Protein AF-A0A1X7KL13-F1 (afdb_monomer_lite)

pLDDT: mean 91.06, std 7.02, range [54.91, 97.5]

Foldseek 3Di:
DVVLLVVLLVQLVVQLVVLLVVLLVQQDPPPDPVSLVSLVVSLVVSLVSSLVVSVVVLVVRQVVVVHDPVRSVVSSVVSSVVSNVVSCVSSVD

Radius of gyration: 14.97 Å; chains: 1; bounding box: 34×16×40 Å

Secondary structure (DSSP, 8-state):
-HHHHHHHHHHHHHHHHHHHHHHHTT---S-SHHHHHHHHHHHHHHHHHHHHHHHHHHHHHHHHTT--HHHHHHHHHHHHHHHHHHHHHHHT-

Structure (mmCIF, N/CA/C/O backbone):
data_AF-A0A1X7KL13-F1
#
_entry.id   AF-A0A1X7KL13-F1
#
loop_
_atom_site.group_PDB
_atom_site.id
_atom_site.type_symbol
_atom_site.label_atom_id
_atom_site.label_alt_id
_atom_site.label_comp_id
_atom_site.label_asym_id
_atom_site.label_entity_id
_atom_site.label_seq_id
_atom_site.pdbx_PDB_ins_code
_atom_site.Cartn_x
_atom_site.Cartn_y
_atom_site.Cartn_z
_atom_site.occupancy
_atom_site.B_iso_or_equiv
_atom_site.auth_seq_id
_atom_site.auth_comp_id
_atom_site.auth_asym_id
_atom_site.auth_atom_id
_atom_site.pdbx_PDB_model_num
ATOM 1 N N . MET A 1 1 ? -6.903 -1.725 19.304 1.00 74.75 1 ME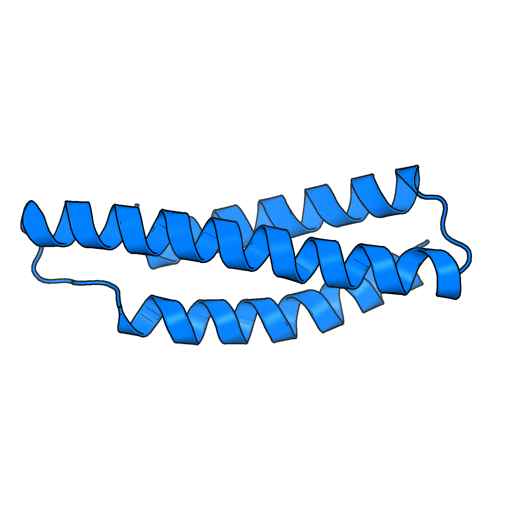T A N 1
ATOM 2 C CA . MET A 1 1 ? -5.715 -1.457 18.452 1.00 74.75 1 MET A CA 1
ATOM 3 C C . MET A 1 1 ? -5.382 -2.629 17.528 1.00 74.75 1 MET A C 1
ATOM 5 O O . MET A 1 1 ? -5.119 -2.392 16.354 1.00 74.75 1 MET A O 1
ATOM 9 N N . ASP A 1 2 ? -5.391 -3.876 18.008 1.00 86.31 2 ASP A N 1
ATOM 10 C CA . ASP A 1 2 ? -5.025 -5.028 17.166 1.00 86.31 2 ASP A CA 1
ATOM 11 C C . ASP A 1 2 ? -6.024 -5.319 16.043 1.00 86.31 2 ASP A C 1
ATOM 13 O O . ASP A 1 2 ? -5.603 -5.651 14.936 1.00 86.31 2 ASP A O 1
ATOM 17 N N . ASP A 1 3 ? -7.319 -5.100 16.269 1.00 93.25 3 ASP A N 1
ATOM 18 C CA . ASP A 1 3 ? -8.331 -5.274 15.220 1.00 93.25 3 ASP A CA 1
ATOM 19 C C . ASP A 1 3 ? -8.167 -4.258 14.089 1.00 93.25 3 ASP A C 1
ATOM 21 O O . ASP A 1 3 ? -8.240 -4.624 12.920 1.00 93.25 3 ASP A O 1
ATOM 25 N N . PHE A 1 4 ? -7.815 -3.010 14.414 1.00 94.56 4 PHE A N 1
ATOM 26 C CA . PHE A 1 4 ? -7.472 -2.002 13.410 1.00 94.56 4 PHE A CA 1
ATOM 27 C C . PHE A 1 4 ? -6.261 -2.419 12.577 1.00 94.56 4 PHE A C 1
ATOM 29 O O . PHE A 1 4 ? -6.300 -2.336 11.355 1.00 94.56 4 PHE A O 1
ATOM 36 N N . LYS A 1 5 ? -5.192 -2.922 1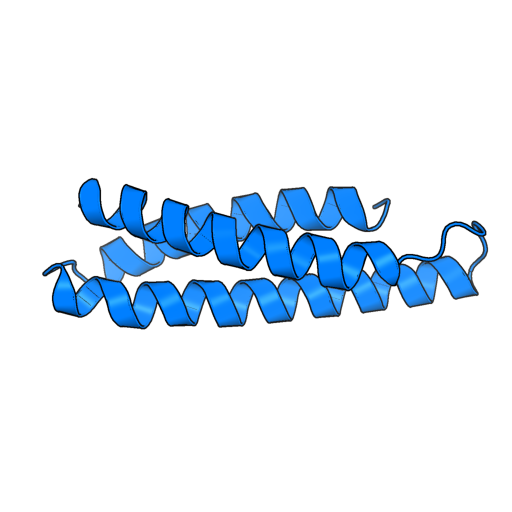3.211 1.00 95.06 5 LYS A N 1
ATOM 37 C CA . LYS A 1 5 ? -4.009 -3.409 12.482 1.00 95.06 5 LYS A CA 1
ATOM 38 C C . LYS A 1 5 ? -4.361 -4.572 11.553 1.00 95.06 5 LYS A C 1
ATOM 40 O O . LYS A 1 5 ? -3.869 -4.612 10.427 1.00 95.06 5 LYS A O 1
ATOM 45 N N . LYS A 1 6 ? -5.192 -5.513 12.013 1.00 96.19 6 LYS A N 1
ATOM 46 C CA . LYS A 1 6 ? -5.652 -6.655 11.207 1.00 96.19 6 LYS A CA 1
ATOM 47 C C . LYS A 1 6 ? -6.476 -6.190 10.013 1.00 96.19 6 LYS A C 1
ATOM 49 O O . LYS A 1 6 ? -6.213 -6.635 8.900 1.00 96.19 6 LYS A O 1
ATOM 54 N N . GLU A 1 7 ? -7.420 -5.283 10.233 1.00 96.31 7 GLU A N 1
ATOM 55 C CA . GLU A 1 7 ? -8.318 -4.805 9.186 1.00 96.31 7 GLU A CA 1
ATOM 56 C C . GLU A 1 7 ? -7.600 -3.906 8.174 1.00 96.31 7 GLU A C 1
ATOM 58 O O . GLU A 1 7 ? -7.729 -4.107 6.965 1.00 96.31 7 GLU A O 1
ATOM 63 N N . LEU A 1 8 ? -6.744 -2.996 8.652 1.00 96.25 8 LEU A N 1
ATOM 64 C CA . LEU A 1 8 ? -5.870 -2.185 7.807 1.00 96.25 8 LEU A CA 1
ATOM 65 C C . LEU A 1 8 ? -4.965 -3.071 6.947 1.00 96.25 8 LEU A C 1
ATOM 67 O O . LEU A 1 8 ? -4.836 -2.830 5.749 1.00 96.25 8 LEU A O 1
ATOM 71 N N . LYS A 1 9 ? -4.379 -4.126 7.527 1.00 96.56 9 LYS A N 1
ATOM 72 C CA . LYS A 1 9 ? -3.586 -5.101 6.773 1.00 96.56 9 LYS A CA 1
ATOM 73 C C . LYS A 1 9 ? -4.440 -5.847 5.749 1.00 96.56 9 LYS A C 1
ATOM 75 O O . LYS A 1 9 ? -4.018 -5.985 4.610 1.00 96.56 9 LYS A O 1
ATOM 80 N N . ARG A 1 10 ? -5.630 -6.322 6.122 1.00 97.50 10 ARG A N 1
ATOM 81 C CA . ARG A 1 10 ? -6.516 -7.086 5.232 1.00 97.50 10 ARG A CA 1
ATOM 82 C C . ARG A 1 10 ? -6.907 -6.271 4.001 1.00 97.50 10 ARG A C 1
ATOM 84 O O . ARG A 1 10 ? -6.736 -6.739 2.878 1.00 97.50 10 ARG A O 1
ATOM 91 N N . LEU A 1 11 ? -7.415 -5.058 4.206 1.00 97.19 11 LEU A N 1
ATOM 92 C CA . LEU A 1 11 ? -7.790 -4.156 3.116 1.00 97.19 11 LEU A CA 1
ATOM 93 C C . LEU A 1 11 ? -6.563 -3.679 2.340 1.00 97.19 11 LEU A C 1
ATOM 95 O O . LEU A 1 11 ? -6.595 -3.608 1.111 1.00 97.19 11 LEU A O 1
ATOM 99 N N . GLY A 1 12 ? -5.467 -3.415 3.050 1.00 96.50 12 GLY A N 1
ATOM 100 C CA . GLY A 1 12 ? -4.209 -3.034 2.436 1.00 96.50 12 GLY A CA 1
ATOM 101 C C . GLY A 1 12 ? -3.649 -4.109 1.512 1.00 96.50 12 GLY A C 1
ATOM 102 O O . GLY A 1 12 ? -3.255 -3.785 0.399 1.00 96.50 12 GLY A O 1
ATOM 103 N N . ASP A 1 13 ? -3.689 -5.384 1.904 1.00 97.19 13 ASP A N 1
ATOM 104 C CA . ASP A 1 13 ? -3.150 -6.495 1.112 1.00 97.19 13 ASP A CA 1
ATOM 105 C C . ASP A 1 13 ? -3.957 -6.692 -0.178 1.00 97.19 13 ASP A C 1
ATOM 107 O O . ASP A 1 13 ? -3.398 -7.015 -1.231 1.00 97.19 13 ASP A O 1
ATOM 111 N N . ILE A 1 14 ? -5.273 -6.461 -0.113 1.00 97.25 14 ILE A N 1
ATOM 112 C CA . ILE A 1 14 ? -6.171 -6.508 -1.272 1.00 97.25 14 ILE A CA 1
ATOM 113 C C . ILE A 1 14 ? -5.794 -5.414 -2.273 1.00 97.25 14 ILE A C 1
ATOM 115 O O . ILE A 1 14 ? -5.571 -5.710 -3.451 1.00 97.25 14 ILE A O 1
ATOM 119 N N . GLU A 1 15 ? -5.692 -4.160 -1.825 1.00 96.12 15 GLU A N 1
ATOM 120 C CA . GLU A 1 15 ? -5.321 -3.052 -2.713 1.00 96.12 15 GLU A CA 1
ATOM 121 C C . GLU A 1 15 ? -3.883 -3.184 -3.213 1.00 96.12 15 GLU A C 1
ATOM 123 O O . GLU A 1 15 ? -3.615 -3.008 -4.403 1.00 96.12 15 GLU A O 1
ATOM 128 N N . PHE A 1 16 ? -2.962 -3.594 -2.347 1.00 95.88 16 PHE A N 1
ATOM 129 C CA . PHE A 1 16 ? -1.577 -3.821 -2.716 1.00 95.88 16 PHE A CA 1
ATOM 130 C C . PHE A 1 16 ? -1.442 -4.905 -3.791 1.00 95.88 16 PHE A C 1
ATOM 132 O O . PHE A 1 16 ? -0.704 -4.730 -4.760 1.00 95.88 16 PHE A O 1
ATOM 139 N N . SER A 1 17 ? -2.218 -5.989 -3.700 1.00 94.88 17 SER A N 1
ATOM 140 C CA . SER A 1 17 ? -2.250 -7.036 -4.729 1.00 94.88 17 SER A CA 1
ATOM 141 C C . SER A 1 17 ? -2.725 -6.506 -6.087 1.00 94.88 17 SER A C 1
ATOM 143 O O . SER A 1 17 ? -2.170 -6.870 -7.131 1.00 94.88 17 SER A O 1
ATOM 145 N N . ARG A 1 18 ? -3.712 -5.600 -6.098 1.00 95.12 18 ARG A N 1
ATOM 146 C CA . ARG A 1 18 ? -4.194 -4.942 -7.326 1.00 95.12 18 ARG A CA 1
ATOM 147 C C . ARG A 1 18 ? -3.128 -4.036 -7.931 1.00 95.12 18 ARG A C 1
ATOM 149 O O . ARG A 1 18 ? -2.879 -4.110 -9.135 1.00 95.12 18 ARG A O 1
ATOM 156 N N . ILE A 1 19 ? -2.461 -3.233 -7.103 1.00 93.88 19 ILE A N 1
ATOM 157 C CA . ILE A 1 19 ? -1.355 -2.359 -7.515 1.00 93.88 19 ILE A CA 1
ATOM 158 C C . ILE A 1 19 ? -0.211 -3.202 -8.089 1.00 93.88 19 ILE A C 1
ATOM 160 O O . ILE A 1 19 ? 0.243 -2.964 -9.208 1.00 93.88 19 ILE A O 1
ATOM 164 N N . LYS A 1 20 ? 0.197 -4.256 -7.381 1.00 92.00 20 LYS A N 1
ATOM 165 C CA . LYS A 1 20 ? 1.232 -5.200 -7.813 1.00 92.00 20 LYS A CA 1
ATOM 166 C C . LYS A 1 2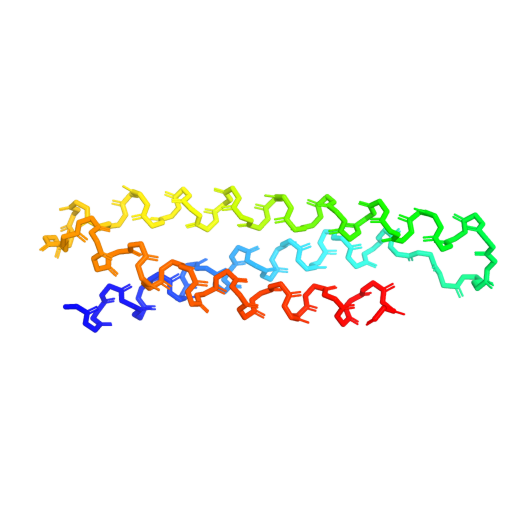0 ? 0.933 -5.770 -9.196 1.00 92.00 20 LYS A C 1
ATOM 168 O O . LYS A 1 20 ? 1.804 -5.747 -10.061 1.00 92.00 20 LYS A O 1
ATOM 173 N N . SER A 1 21 ? -0.299 -6.216 -9.436 1.00 92.12 21 SER A N 1
ATOM 174 C CA . SER A 1 21 ? -0.732 -6.705 -10.752 1.00 92.12 21 SER A CA 1
ATOM 175 C C . SER A 1 21 ? -0.663 -5.615 -11.833 1.00 92.12 21 SER A C 1
ATOM 177 O O . SER A 1 21 ? -0.032 -5.804 -12.879 1.00 92.12 21 SER A O 1
ATOM 179 N N . LYS A 1 22 ? -1.226 -4.431 -11.547 1.00 92.81 22 LYS A N 1
ATOM 180 C CA . LYS A 1 22 ? -1.247 -3.265 -12.446 1.00 92.81 22 LYS A CA 1
ATOM 181 C C . LYS A 1 22 ? 0.154 -2.860 -12.905 1.00 92.81 22 LYS A C 1
ATOM 183 O O . LYS A 1 22 ? 0.344 -2.614 -14.094 1.00 92.81 22 LYS A O 1
ATOM 188 N N . TYR A 1 23 ? 1.129 -2.793 -11.999 1.00 91.44 23 TYR A N 1
ATOM 189 C CA . TYR A 1 23 ? 2.480 -2.321 -12.325 1.00 91.44 23 TYR A CA 1
ATOM 190 C C . TYR A 1 23 ? 3.421 -3.427 -12.807 1.00 91.44 23 TYR A C 1
ATOM 192 O O . TYR A 1 23 ? 4.271 -3.154 -13.649 1.00 91.44 23 TYR A O 1
ATOM 200 N N . ARG A 1 24 ? 3.229 -4.688 -12.393 1.00 87.56 24 ARG A N 1
ATOM 201 C CA . ARG A 1 24 ? 4.021 -5.827 -12.899 1.00 87.56 24 ARG A CA 1
ATOM 202 C C . ARG A 1 24 ? 3.931 -5.976 -14.418 1.00 87.56 24 ARG A C 1
ATOM 204 O O . ARG A 1 24 ? 4.922 -6.332 -15.043 1.00 87.56 24 ARG A O 1
ATOM 211 N N . SER A 1 25 ? 2.769 -5.686 -15.005 1.00 86.50 25 SER A N 1
ATOM 212 C CA . SER A 1 25 ? 2.571 -5.717 -16.464 1.00 86.50 25 SER A CA 1
ATOM 213 C C . SER A 1 25 ? 3.333 -4.620 -17.225 1.00 86.50 25 SER A C 1
ATOM 215 O O . SER A 1 25 ? 3.524 -4.741 -18.430 1.00 86.50 25 SER A O 1
ATOM 217 N N . LYS A 1 26 ? 3.778 -3.564 -16.530 1.00 88.12 26 LYS A N 1
ATOM 218 C CA . LYS A 1 26 ? 4.447 -2.390 -17.114 1.00 88.12 26 LYS A CA 1
ATOM 219 C C . LYS A 1 26 ? 5.972 -2.434 -17.002 1.00 88.12 26 LYS A C 1
ATOM 221 O O . LYS A 1 26 ? 6.642 -1.581 -17.581 1.00 88.12 26 LYS A O 1
ATOM 226 N N . VAL A 1 27 ? 6.511 -3.387 -16.240 1.00 86.81 27 VAL A N 1
ATOM 227 C CA . VAL A 1 27 ? 7.956 -3.587 -16.085 1.00 86.81 27 VAL A CA 1
ATOM 228 C C . VAL A 1 27 ? 8.528 -4.144 -17.387 1.00 86.81 27 VAL A C 1
ATOM 230 O O . VAL A 1 27 ? 8.099 -5.194 -17.866 1.00 86.81 27 VAL A O 1
ATOM 233 N N . ASP A 1 28 ? 9.525 -3.457 -17.936 1.00 84.19 28 ASP A N 1
ATOM 234 C CA . ASP A 1 28 ? 10.275 -3.885 -19.110 1.00 84.19 28 ASP A CA 1
ATOM 235 C C . ASP A 1 28 ? 11.501 -4.708 -18.688 1.00 84.19 28 ASP A C 1
ATOM 237 O O . ASP A 1 28 ? 12.325 -4.278 -17.882 1.00 84.19 28 ASP A O 1
ATOM 241 N N . LYS A 1 29 ? 11.632 -5.913 -19.242 1.00 83.19 29 LYS A N 1
ATOM 242 C CA . LYS A 1 29 ? 12.689 -6.876 -18.902 1.00 83.19 29 LYS A CA 1
ATOM 243 C C . LYS A 1 29 ? 13.808 -6.952 -19.941 1.00 83.19 29 LYS A C 1
ATOM 245 O O . LYS A 1 29 ? 14.665 -7.822 -19.832 1.00 83.19 29 LYS A O 1
ATOM 250 N N . LYS A 1 30 ? 13.819 -6.067 -20.944 1.00 83.00 30 LYS A N 1
ATOM 251 C CA . LYS A 1 30 ? 14.821 -6.074 -22.024 1.00 83.00 30 LYS A CA 1
ATOM 252 C C . LYS A 1 30 ? 16.244 -5.716 -21.571 1.00 83.00 30 LYS A C 1
ATOM 254 O O . LYS A 1 30 ? 17.173 -5.908 -22.346 1.00 83.00 30 LYS A O 1
ATOM 259 N N . GLY A 1 31 ? 16.427 -5.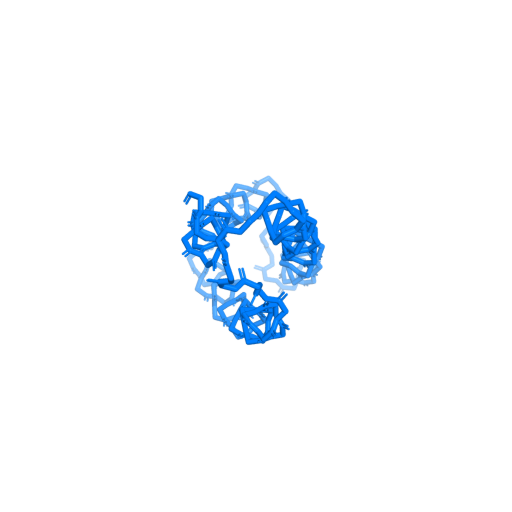207 -20.348 1.00 77.81 31 GLY A N 1
ATOM 260 C CA . GLY A 1 31 ? 17.751 -5.014 -19.740 1.00 77.81 31 GLY A CA 1
ATOM 261 C C . GLY A 1 31 ? 18.593 -3.879 -20.336 1.00 77.81 31 GLY A C 1
ATOM 262 O O . GLY A 1 31 ? 19.806 -3.876 -20.157 1.00 77.81 31 GLY A O 1
ATOM 263 N N . ASN A 1 32 ? 17.979 -2.922 -21.041 1.00 86.81 32 ASN A N 1
ATOM 264 C CA . ASN A 1 32 ? 18.663 -1.738 -21.576 1.00 86.81 32 ASN A CA 1
ATOM 265 C C . ASN A 1 32 ? 18.361 -0.469 -20.748 1.00 86.81 32 ASN A C 1
ATOM 267 O O . ASN A 1 32 ? 17.496 -0.475 -19.871 1.00 86.81 32 ASN A O 1
ATOM 271 N N . ILE A 1 33 ? 19.069 0.633 -21.029 1.00 81.94 33 ILE A N 1
ATOM 272 C CA . ILE A 1 33 ? 18.940 1.903 -20.285 1.00 81.94 33 ILE A CA 1
ATOM 273 C C . ILE A 1 33 ? 17.511 2.464 -20.359 1.00 81.94 33 ILE A C 1
ATOM 275 O O . ILE A 1 33 ? 16.981 2.934 -19.353 1.00 81.94 33 ILE A O 1
ATOM 279 N N . SER A 1 34 ? 16.856 2.381 -21.519 1.00 85.19 34 SER A N 1
ATOM 280 C CA . SER A 1 34 ? 15.466 2.824 -21.679 1.00 85.19 34 SER A CA 1
ATOM 281 C C . SER A 1 34 ? 14.503 1.987 -20.830 1.00 85.19 34 SER A C 1
ATOM 283 O O . SER A 1 34 ? 13.615 2.542 -20.183 1.00 85.19 34 SER A O 1
ATOM 285 N N . SER A 1 35 ? 14.712 0.669 -20.757 1.00 86.00 35 SER A N 1
ATOM 286 C CA . SER A 1 35 ? 13.962 -0.237 -19.883 1.00 86.00 35 SER A CA 1
ATOM 287 C C . SER A 1 35 ? 14.206 0.075 -18.406 1.00 86.00 35 SER A C 1
ATOM 289 O O . SER A 1 35 ? 13.256 0.100 -17.629 1.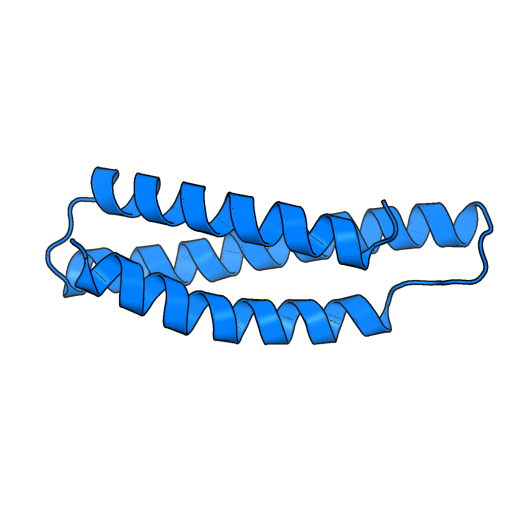00 86.00 35 SER A O 1
ATOM 291 N N . ALA A 1 36 ? 15.448 0.375 -18.011 1.00 85.75 36 ALA A N 1
ATOM 292 C CA . ALA A 1 36 ? 15.786 0.759 -16.640 1.00 85.75 36 ALA A CA 1
ATOM 293 C C . ALA A 1 36 ? 15.103 2.076 -16.227 1.00 85.75 36 ALA A C 1
ATOM 295 O O . ALA A 1 36 ? 14.503 2.150 -15.154 1.00 85.75 36 ALA A O 1
ATOM 296 N N . ALA A 1 37 ? 15.116 3.089 -17.100 1.00 87.38 37 ALA A N 1
ATOM 297 C CA . ALA A 1 37 ? 14.414 4.352 -16.875 1.00 87.38 37 ALA A CA 1
ATOM 298 C C . ALA A 1 37 ? 12.889 4.155 -16.777 1.00 87.38 37 ALA A C 1
ATOM 300 O O . ALA A 1 37 ? 12.245 4.710 -15.883 1.00 87.38 37 ALA A O 1
ATOM 301 N N . ASN A 1 38 ? 12.308 3.317 -17.644 1.00 89.88 38 ASN A N 1
ATOM 302 C CA . ASN A 1 38 ? 10.893 2.956 -17.563 1.00 89.88 38 ASN A CA 1
ATOM 303 C C . ASN A 1 38 ? 10.567 2.227 -16.249 1.00 89.88 38 ASN A C 1
ATOM 305 O O . ASN A 1 38 ? 9.599 2.579 -15.579 1.00 89.88 38 ASN A O 1
ATOM 309 N N . ASN A 1 39 ? 11.389 1.262 -15.835 1.00 89.62 39 ASN A N 1
ATOM 310 C CA . ASN A 1 39 ? 11.179 0.515 -14.595 1.00 89.62 39 ASN A CA 1
ATOM 311 C C . ASN A 1 39 ? 11.285 1.406 -13.357 1.00 89.62 39 ASN A C 1
ATOM 313 O O . ASN A 1 39 ? 10.520 1.216 -12.413 1.00 89.62 39 ASN A O 1
ATOM 317 N N . LEU A 1 40 ? 12.174 2.403 -13.370 1.00 90.12 40 LEU A N 1
ATOM 318 C CA . LEU A 1 40 ? 12.270 3.394 -12.299 1.00 90.12 40 LEU A CA 1
ATOM 319 C C . LEU A 1 40 ? 10.998 4.249 -12.207 1.00 90.12 40 LEU A C 1
ATOM 321 O O . LEU A 1 40 ? 10.496 4.500 -11.111 1.00 90.12 40 LEU A O 1
ATOM 325 N N . LYS A 1 41 ? 10.430 4.646 -13.353 1.00 91.50 41 LYS A N 1
ATOM 326 C CA . LYS A 1 41 ? 9.143 5.352 -13.398 1.00 91.50 41 LYS A CA 1
ATOM 327 C C . LYS A 1 41 ? 8.000 4.474 -12.880 1.00 91.50 41 LYS A C 1
ATOM 329 O O . LYS A 1 41 ? 7.244 4.903 -12.017 1.00 91.50 41 LYS A O 1
ATOM 334 N N . VAL A 1 42 ? 7.910 3.230 -13.354 1.00 91.06 42 VAL A N 1
ATOM 335 C CA . VAL A 1 42 ? 6.915 2.238 -12.908 1.00 91.06 42 VAL A CA 1
ATOM 336 C C . VAL A 1 42 ? 7.009 2.003 -11.398 1.00 91.06 42 VAL A C 1
ATOM 338 O O . VAL A 1 42 ? 5.981 1.936 -10.728 1.00 91.06 42 VAL A O 1
ATOM 341 N N . TYR A 1 43 ? 8.227 1.924 -10.859 1.00 90.25 43 TYR A N 1
ATOM 342 C CA . TYR A 1 43 ? 8.490 1.835 -9.424 1.00 90.25 43 TYR A CA 1
ATOM 343 C C . TYR A 1 43 ? 7.961 3.058 -8.664 1.00 90.25 43 TYR A C 1
ATOM 345 O O . TYR A 1 43 ? 7.201 2.898 -7.710 1.00 90.25 43 TYR A O 1
ATOM 353 N N . GLY A 1 44 ? 8.311 4.271 -9.105 1.00 92.44 44 GLY A N 1
ATOM 354 C CA . GLY A 1 44 ? 7.844 5.513 -8.483 1.00 92.44 44 GLY A CA 1
ATOM 355 C C . GLY A 1 44 ? 6.319 5.644 -8.493 1.00 92.44 44 GLY A C 1
ATOM 356 O O . GLY A 1 44 ? 5.714 5.970 -7.471 1.00 92.44 44 GLY A O 1
ATOM 357 N N . ASP A 1 45 ? 5.686 5.305 -9.616 1.00 94.88 45 ASP A N 1
ATOM 358 C CA . ASP A 1 45 ? 4.230 5.324 -9.743 1.00 94.88 45 ASP A CA 1
ATOM 359 C C . ASP A 1 45 ? 3.563 4.294 -8.815 1.00 94.88 45 ASP A C 1
ATOM 361 O O . ASP A 1 45 ? 2.548 4.600 -8.188 1.00 94.88 45 ASP A O 1
ATOM 365 N N . ALA A 1 46 ? 4.127 3.085 -8.693 1.00 92.94 46 ALA A N 1
ATOM 366 C CA . ALA A 1 46 ? 3.610 2.043 -7.805 1.00 92.94 46 ALA A CA 1
ATOM 367 C C . ALA A 1 46 ? 3.725 2.429 -6.322 1.00 92.94 46 ALA A C 1
ATOM 369 O O . ALA A 1 46 ? 2.801 2.172 -5.544 1.00 92.94 46 ALA A O 1
ATOM 370 N N . LEU A 1 47 ? 4.837 3.064 -5.934 1.00 93.75 47 LEU A N 1
ATOM 371 C CA . LEU A 1 47 ? 5.032 3.600 -4.586 1.00 93.75 47 LEU A CA 1
ATOM 372 C C . LEU A 1 47 ? 3.990 4.665 -4.250 1.00 93.75 47 LEU A C 1
ATOM 374 O O . LEU A 1 47 ? 3.381 4.613 -3.180 1.00 93.75 47 LEU A O 1
ATOM 378 N N . LYS A 1 48 ? 3.775 5.610 -5.171 1.00 95.56 48 LYS A N 1
ATOM 379 C CA . LYS A 1 48 ? 2.804 6.689 -4.998 1.00 95.56 48 LYS A CA 1
ATOM 380 C C . LYS A 1 48 ? 1.384 6.142 -4.841 1.00 95.56 48 LYS A C 1
ATOM 382 O O . LYS A 1 48 ? 0.734 6.457 -3.848 1.00 95.56 48 LYS A O 1
ATOM 387 N N . ASP A 1 49 ? 0.942 5.277 -5.758 1.00 95.62 49 ASP A N 1
ATOM 388 C CA . ASP A 1 49 ? -0.404 4.676 -5.724 1.00 95.62 49 ASP A CA 1
ATOM 389 C C . ASP A 1 49 ? -0.609 3.887 -4.416 1.00 95.62 49 ASP A C 1
ATOM 391 O O . ASP A 1 49 ? -1.633 4.016 -3.749 1.00 95.62 49 ASP A O 1
ATOM 395 N N . THR A 1 50 ? 0.409 3.140 -3.973 1.00 94.38 50 THR A N 1
ATOM 396 C CA . THR A 1 50 ? 0.353 2.399 -2.701 1.00 94.38 50 THR A CA 1
ATOM 397 C C . THR A 1 50 ? 0.214 3.333 -1.510 1.00 94.38 50 THR A C 1
ATOM 399 O O . THR A 1 50 ? -0.692 3.154 -0.700 1.00 94.38 50 THR A O 1
ATOM 402 N N . SER A 1 51 ? 1.067 4.350 -1.399 1.00 94.69 51 SER A N 1
ATOM 403 C CA . SER A 1 51 ? 1.003 5.290 -0.278 1.00 94.69 51 SER A CA 1
ATOM 404 C C . SER A 1 51 ? -0.363 5.983 -0.205 1.00 94.69 51 SER A C 1
ATOM 406 O O . SER A 1 51 ? -0.995 5.997 0.853 1.00 94.69 51 SER A O 1
ATOM 408 N N . GLU A 1 52 ? -0.879 6.468 -1.337 1.00 96.62 52 GLU A N 1
ATOM 409 C CA . GLU A 1 52 ? -2.175 7.152 -1.414 1.00 96.62 52 GLU A CA 1
ATOM 410 C C . GLU A 1 52 ? -3.345 6.230 -1.033 1.00 96.62 52 GLU A C 1
ATOM 412 O O . GLU A 1 52 ? -4.196 6.600 -0.217 1.00 96.62 52 GLU A O 1
ATOM 417 N N . LYS A 1 53 ? -3.389 5.008 -1.582 1.00 95.94 53 LYS A N 1
ATOM 418 C CA . LYS A 1 53 ? -4.481 4.057 -1.327 1.00 95.94 53 LYS A CA 1
ATOM 419 C C . LYS A 1 53 ? -4.488 3.566 0.112 1.00 95.94 53 LYS A C 1
ATOM 421 O O . LYS A 1 53 ? -5.538 3.594 0.751 1.00 95.94 53 LYS A O 1
ATOM 426 N N . ILE A 1 54 ? -3.336 3.160 0.641 1.00 95.12 54 ILE A N 1
ATOM 427 C CA . ILE A 1 54 ? -3.247 2.622 2.003 1.00 95.12 54 ILE A CA 1
ATOM 428 C C . ILE A 1 54 ? -3.508 3.720 3.040 1.00 95.12 54 ILE A C 1
ATOM 430 O O . ILE A 1 54 ? -4.225 3.484 4.014 1.00 95.12 54 ILE A O 1
ATOM 434 N N . THR A 1 55 ? -3.040 4.947 2.791 1.00 95.75 55 THR A N 1
ATOM 435 C CA . THR A 1 55 ? -3.378 6.112 3.625 1.00 95.75 55 THR A CA 1
ATOM 436 C C . THR A 1 55 ? -4.879 6.394 3.609 1.00 95.75 55 THR A C 1
ATOM 438 O O . THR A 1 55 ? -5.474 6.637 4.658 1.00 95.75 55 THR A O 1
ATOM 441 N N . SER A 1 56 ? -5.527 6.312 2.441 1.00 96.25 56 SER A N 1
ATOM 442 C CA . SER A 1 56 ? -6.981 6.485 2.336 1.00 96.25 56 SER A CA 1
ATOM 443 C C . SER A 1 56 ? -7.755 5.434 3.140 1.00 96.25 56 SER A C 1
ATOM 445 O O . SER A 1 56 ? -8.728 5.781 3.807 1.00 96.25 56 SER A O 1
ATOM 447 N N . ILE A 1 57 ? -7.315 4.170 3.124 1.00 94.94 57 ILE A N 1
ATOM 448 C CA . ILE A 1 57 ? -7.911 3.092 3.930 1.00 94.94 57 ILE A CA 1
ATOM 449 C C . ILE A 1 57 ? -7.758 3.397 5.422 1.00 94.94 57 ILE A C 1
ATOM 451 O O . ILE A 1 57 ? -8.748 3.384 6.150 1.00 94.94 57 ILE A O 1
ATOM 455 N N . ALA A 1 58 ? -6.544 3.726 5.874 1.00 94.44 58 ALA A N 1
ATOM 456 C CA . ALA A 1 58 ? -6.286 4.038 7.277 1.00 94.44 58 ALA A CA 1
ATOM 457 C C . ALA A 1 58 ? -7.139 5.216 7.773 1.00 94.44 58 ALA A C 1
ATOM 459 O O . ALA A 1 58 ? -7.745 5.112 8.837 1.00 94.44 58 ALA A O 1
ATOM 460 N N . ASN A 1 59 ? -7.246 6.288 6.976 1.00 94.38 59 ASN A N 1
ATOM 461 C CA . ASN A 1 59 ? -8.038 7.478 7.303 1.00 94.38 59 ASN A CA 1
ATOM 462 C C . ASN A 1 59 ? -9.542 7.207 7.437 1.00 94.38 59 ASN A C 1
ATOM 464 O O . ASN A 1 59 ? -10.219 7.931 8.159 1.00 94.38 59 ASN A O 1
ATOM 468 N N . LYS A 1 60 ? -10.063 6.185 6.750 1.00 94.50 60 LYS A N 1
ATOM 469 C CA . LYS A 1 60 ? -11.461 5.753 6.887 1.00 94.50 60 LYS A CA 1
ATOM 470 C C . LYS A 1 60 ? -11.659 4.843 8.096 1.00 94.50 60 LYS A C 1
ATOM 472 O O . LYS A 1 60 ? -12.643 4.982 8.800 1.00 94.50 60 LYS A O 1
ATOM 477 N N . LEU A 1 61 ? -10.714 3.939 8.348 1.00 93.44 61 LEU A N 1
ATOM 478 C CA . LEU A 1 61 ? -10.836 2.933 9.405 1.00 93.44 61 LEU A CA 1
ATOM 479 C C . LEU A 1 61 ? -10.645 3.492 10.819 1.00 93.44 61 LEU A C 1
ATOM 481 O O . LEU A 1 61 ? -11.338 3.064 11.737 1.00 93.44 61 LEU A O 1
ATOM 485 N N . TYR A 1 62 ? -9.677 4.392 11.036 1.00 94.50 62 TYR A N 1
ATOM 486 C CA . TYR A 1 62 ? -9.341 4.806 12.402 1.00 94.50 62 TYR A CA 1
ATOM 487 C C . TYR A 1 62 ? -10.500 5.481 13.164 1.00 94.50 62 TYR A C 1
ATOM 489 O O . TYR A 1 62 ? -10.654 5.143 14.342 1.00 94.50 62 TYR A O 1
ATOM 497 N N . PRO A 1 63 ? -11.320 6.381 12.564 1.00 93.44 63 PRO A N 1
ATOM 498 C CA . PRO A 1 63 ? -12.414 7.015 13.297 1.00 93.44 63 PRO A CA 1
ATOM 499 C C . PRO A 1 63 ? -13.507 6.005 13.659 1.00 93.44 63 PRO A C 1
ATOM 501 O O . PRO A 1 63 ? -13.970 5.999 14.797 1.00 93.44 63 PRO A O 1
ATOM 504 N N . ASP A 1 64 ? -13.844 5.100 12.738 1.00 93.00 64 ASP A N 1
ATOM 505 C CA . ASP A 1 64 ? -14.900 4.097 12.923 1.00 93.00 64 ASP A CA 1
ATOM 506 C C . ASP A 1 64 ? -14.542 3.060 13.998 1.00 93.00 64 ASP A C 1
ATOM 508 O O . ASP A 1 64 ? -15.413 2.509 14.668 1.00 93.00 64 ASP A O 1
ATOM 512 N N . MET A 1 65 ? -13.247 2.798 14.188 1.00 93.81 65 MET A N 1
ATOM 513 C CA . MET A 1 65 ? -12.742 1.805 15.140 1.00 93.81 65 MET A CA 1
ATOM 514 C C . MET A 1 65 ? -12.306 2.410 16.484 1.00 93.81 65 MET A C 1
ATOM 516 O O . MET A 1 65 ? -11.715 1.702 17.303 1.00 93.81 65 MET A O 1
ATOM 520 N N . GLY A 1 66 ? -12.546 3.709 16.708 1.00 91.81 66 GLY A N 1
ATOM 521 C CA . GLY A 1 66 ? -12.175 4.398 17.949 1.00 91.81 66 GLY A CA 1
ATOM 522 C C . GLY A 1 66 ? -10.665 4.407 18.222 1.00 91.81 66 GLY A C 1
ATOM 523 O O . GLY A 1 66 ? -10.243 4.381 19.377 1.00 91.81 66 GLY A O 1
ATOM 524 N N . VAL A 1 67 ? -9.838 4.388 17.171 1.00 94.12 67 VAL A N 1
ATOM 525 C CA . VAL A 1 67 ? -8.372 4.389 17.282 1.00 94.12 67 VAL A CA 1
ATOM 526 C C . VAL A 1 67 ? -7.848 5.818 17.203 1.00 94.12 67 VAL A C 1
ATOM 528 O O . VAL A 1 67 ? -8.327 6.627 16.410 1.00 94.12 67 VAL A O 1
ATOM 531 N N . THR A 1 68 ? -6.839 6.142 18.013 1.00 93.19 68 THR A N 1
ATOM 532 C CA . THR A 1 68 ? -6.201 7.461 17.953 1.00 93.19 68 THR A CA 1
ATOM 533 C C . THR A 1 68 ? -5.487 7.658 16.615 1.00 93.19 68 THR A C 1
ATOM 535 O O . THR A 1 68 ? -4.978 6.713 16.005 1.00 93.19 68 THR A O 1
ATOM 538 N N . LYS A 1 69 ? -5.402 8.910 16.158 1.00 92.38 69 LYS A N 1
ATOM 539 C CA . LYS A 1 69 ? -4.682 9.239 14.922 1.00 92.38 69 LYS A CA 1
ATOM 540 C C . LYS A 1 69 ? -3.218 8.789 14.981 1.00 92.38 69 LYS A C 1
ATOM 542 O O . LYS A 1 69 ? -2.714 8.250 14.002 1.00 92.38 69 LYS A O 1
ATOM 547 N N . ASP A 1 70 ? -2.556 8.951 16.123 1.00 93.94 70 ASP A N 1
ATOM 548 C CA . ASP A 1 70 ? -1.143 8.594 16.285 1.00 93.94 70 ASP A CA 1
ATOM 549 C C . ASP A 1 70 ? -0.911 7.084 16.176 1.00 93.94 70 ASP A C 1
ATOM 551 O O . ASP A 1 70 ? 0.025 6.633 15.510 1.00 93.94 70 ASP A O 1
ATOM 555 N N . ASP A 1 71 ? -1.791 6.284 16.777 1.00 92.94 71 ASP A N 1
ATOM 556 C CA . ASP A 1 71 ? -1.741 4.826 16.676 1.00 92.94 71 ASP A CA 1
ATOM 557 C C . ASP A 1 71 ? -2.030 4.341 15.253 1.00 92.94 71 ASP A C 1
ATOM 559 O O . ASP A 1 71 ? -1.370 3.418 14.759 1.00 92.94 71 ASP A O 1
ATOM 563 N N . ALA A 1 72 ? -2.974 4.995 14.573 1.00 92.94 72 ALA A N 1
ATOM 564 C CA . ALA A 1 72 ? -3.279 4.728 13.176 1.00 92.94 72 ALA A CA 1
ATOM 565 C C . ALA A 1 72 ? -2.091 5.057 12.260 1.00 92.94 72 ALA A C 1
ATOM 567 O O . ALA A 1 72 ? -1.742 4.242 11.407 1.00 92.94 72 ALA A O 1
ATOM 568 N N . VAL A 1 73 ? -1.420 6.193 12.478 1.00 94.62 73 VAL A N 1
ATOM 569 C CA . VAL A 1 73 ? -0.223 6.608 11.726 1.00 94.62 73 VAL A CA 1
ATOM 570 C C . VAL A 1 73 ? 0.928 5.622 11.926 1.00 94.62 73 VAL A C 1
ATOM 572 O O . VAL A 1 73 ? 1.566 5.227 10.952 1.00 94.62 73 VAL A O 1
ATOM 575 N N . LYS A 1 74 ? 1.173 5.152 13.155 1.00 94.62 74 LYS A N 1
ATOM 576 C CA . LYS A 1 74 ? 2.207 4.131 13.416 1.00 94.62 74 LYS A CA 1
ATOM 577 C C . LYS A 1 74 ? 1.936 2.838 12.646 1.00 94.62 74 LYS A C 1
ATOM 579 O O . LYS A 1 74 ? 2.836 2.285 12.016 1.00 94.62 74 LYS A O 1
ATOM 584 N N . ALA A 1 75 ? 0.698 2.347 12.682 1.00 94.56 75 ALA A N 1
ATOM 585 C CA . ALA A 1 75 ? 0.313 1.134 11.965 1.00 94.56 75 ALA A CA 1
ATOM 586 C C . ALA A 1 75 ? 0.349 1.314 10.435 1.00 94.56 75 ALA A C 1
ATOM 588 O O . ALA A 1 75 ? 0.805 0.410 9.734 1.00 94.56 75 ALA A O 1
ATOM 589 N N . LEU A 1 76 ? -0.067 2.480 9.935 1.00 94.56 76 LEU A N 1
ATOM 590 C CA . LEU A 1 76 ? 0.019 2.868 8.528 1.00 94.56 76 LEU A CA 1
ATOM 591 C C . LEU A 1 76 ? 1.468 2.872 8.031 1.00 94.56 76 LEU A C 1
ATOM 593 O O . LEU A 1 76 ? 1.762 2.220 7.032 1.00 94.56 76 LEU A O 1
ATOM 597 N N . ASN A 1 77 ? 2.373 3.547 8.743 1.00 95.19 77 ASN A N 1
ATOM 598 C CA . ASN A 1 77 ? 3.782 3.650 8.357 1.00 95.19 77 ASN A CA 1
ATOM 599 C C . ASN A 1 77 ? 4.440 2.269 8.278 1.00 95.19 77 ASN A C 1
ATOM 601 O O . ASN A 1 77 ? 5.057 1.940 7.267 1.00 95.19 77 ASN A O 1
ATOM 605 N N . ASN A 1 78 ? 4.211 1.425 9.289 1.00 95.38 78 ASN A N 1
ATOM 606 C CA . ASN A 1 78 ? 4.711 0.050 9.302 1.00 95.38 78 ASN A CA 1
ATOM 607 C C . ASN A 1 78 ? 4.186 -0.781 8.120 1.00 95.38 78 ASN A C 1
ATOM 609 O O . ASN A 1 78 ? 4.864 -1.695 7.649 1.00 95.38 78 ASN A O 1
ATOM 613 N N . LEU A 1 79 ? 2.954 -0.525 7.668 1.00 95.19 79 LEU A N 1
ATOM 614 C CA . LEU A 1 79 ? 2.363 -1.242 6.543 1.00 95.19 79 LEU A CA 1
ATOM 615 C C . LEU A 1 79 ? 2.903 -0.737 5.200 1.00 95.19 79 LEU A C 1
ATOM 617 O O . LEU A 1 79 ? 3.279 -1.548 4.355 1.00 95.19 79 LEU A O 1
ATOM 621 N N . ILE A 1 80 ? 2.989 0.584 5.024 1.00 94.50 80 ILE A N 1
ATOM 622 C CA . ILE A 1 80 ? 3.571 1.202 3.829 1.00 94.50 80 ILE A CA 1
ATOM 623 C C . ILE A 1 80 ? 5.011 0.728 3.648 1.00 94.50 80 ILE A C 1
ATOM 625 O O . ILE A 1 80 ? 5.350 0.276 2.560 1.00 94.50 80 ILE A O 1
ATOM 629 N N . GLU A 1 81 ? 5.834 0.741 4.699 1.00 95.06 81 GLU A N 1
ATOM 630 C CA . GLU A 1 81 ? 7.232 0.298 4.628 1.00 95.06 81 GLU A CA 1
ATOM 631 C C . GLU A 1 81 ? 7.357 -1.137 4.088 1.00 95.06 81 GLU A C 1
ATOM 633 O O . GLU A 1 81 ? 8.155 -1.406 3.186 1.00 95.06 81 GLU A O 1
ATOM 638 N N . LYS A 1 82 ? 6.499 -2.054 4.553 1.00 95.25 82 LYS A N 1
ATOM 639 C CA . LYS A 1 82 ? 6.454 -3.435 4.045 1.00 95.25 82 LYS A CA 1
ATOM 640 C C . LYS A 1 82 ? 6.126 -3.489 2.555 1.00 95.25 82 LYS A C 1
ATOM 642 O O . LYS A 1 82 ? 6.794 -4.203 1.806 1.00 95.25 82 LYS A O 1
ATOM 647 N N . TYR A 1 83 ? 5.134 -2.724 2.108 1.00 94.81 83 TYR A N 1
ATOM 648 C CA . TYR A 1 83 ? 4.772 -2.683 0.694 1.00 94.81 83 TYR A CA 1
ATOM 649 C C . TYR A 1 83 ? 5.834 -2.009 -0.171 1.00 94.81 83 TYR A C 1
ATOM 651 O O . TYR A 1 83 ? 6.068 -2.463 -1.288 1.00 94.81 83 TYR A O 1
ATOM 659 N N . MET A 1 84 ? 6.540 -0.995 0.333 1.00 91.69 84 MET A N 1
ATOM 660 C CA . MET A 1 84 ? 7.671 -0.387 -0.373 1.00 91.69 84 MET A CA 1
ATOM 661 C C . MET A 1 84 ? 8.778 -1.413 -0.640 1.00 91.69 84 MET A C 1
ATOM 663 O O . MET A 1 84 ? 9.278 -1.504 -1.763 1.00 91.69 84 MET A O 1
ATOM 667 N N . VAL A 1 85 ? 9.112 -2.239 0.360 1.00 92.31 85 VAL A N 1
ATOM 668 C CA . VAL A 1 85 ? 10.073 -3.343 0.204 1.00 92.31 85 VAL A CA 1
ATOM 669 C C . VAL A 1 85 ? 9.602 -4.339 -0.858 1.00 92.31 85 VAL A C 1
ATOM 671 O O . VAL A 1 85 ? 10.401 -4.809 -1.668 1.00 92.31 85 VAL A O 1
ATOM 674 N N . GLU A 1 86 ? 8.309 -4.661 -0.895 1.00 91.31 86 GLU A N 1
ATOM 675 C CA . GLU A 1 86 ? 7.756 -5.532 -1.933 1.00 91.31 86 GLU A CA 1
ATOM 676 C C . GLU A 1 86 ? 7.747 -4.902 -3.332 1.00 91.31 86 GLU A C 1
ATOM 678 O O . GLU A 1 86 ? 8.025 -5.599 -4.307 1.00 91.31 86 GLU A O 1
ATOM 683 N N . ILE A 1 87 ? 7.470 -3.602 -3.453 1.00 89.69 87 ILE A N 1
ATOM 684 C CA . ILE A 1 87 ? 7.486 -2.879 -4.733 1.00 89.69 87 ILE A CA 1
ATOM 685 C C . ILE A 1 87 ? 8.895 -2.836 -5.312 1.00 89.69 87 ILE A C 1
ATOM 687 O O . ILE A 1 87 ? 9.062 -3.035 -6.514 1.00 89.69 87 ILE A O 1
ATOM 691 N N . LYS A 1 88 ? 9.912 -2.660 -4.465 1.00 86.75 88 LYS A N 1
ATOM 692 C CA . LYS A 1 88 ? 11.315 -2.689 -4.890 1.00 86.75 88 LYS A CA 1
ATOM 693 C C . LYS A 1 88 ? 11.678 -4.020 -5.557 1.00 86.75 88 LYS A C 1
ATOM 695 O O . LYS A 1 88 ? 12.245 -4.042 -6.644 1.00 86.75 88 LYS A O 1
ATOM 700 N N . LYS A 1 89 ? 11.206 -5.133 -4.986 1.00 84.31 89 LYS A N 1
ATOM 701 C CA . LYS A 1 89 ? 11.385 -6.474 -5.568 1.00 84.31 89 LYS A CA 1
ATOM 702 C C . LYS A 1 89 ? 10.686 -6.649 -6.923 1.00 84.31 89 LYS A C 1
ATOM 704 O O . LYS A 1 89 ? 11.098 -7.500 -7.705 1.00 84.31 89 LYS A O 1
ATOM 709 N N . LEU A 1 90 ? 9.620 -5.894 -7.210 1.00 74.94 90 LEU A N 1
ATOM 710 C CA . LEU A 1 90 ? 8.885 -5.995 -8.480 1.00 74.94 90 LEU A CA 1
ATOM 711 C C . LEU A 1 90 ? 9.602 -5.317 -9.642 1.00 74.94 90 LEU A C 1
ATOM 713 O O . LEU A 1 90 ? 9.503 -5.791 -10.773 1.00 74.94 90 LEU A O 1
ATOM 717 N N . SER A 1 91 ? 10.272 -4.199 -9.377 1.00 70.44 91 SER A N 1
ATOM 718 C CA . SER A 1 91 ? 10.903 -3.366 -10.400 1.00 70.44 91 SER A CA 1
ATOM 719 C C . SER A 1 91 ? 12.296 -3.853 -10.809 1.00 70.44 91 SER A C 1
ATOM 721 O O . SER A 1 91 ? 12.866 -3.313 -11.755 1.00 70.44 91 SER A O 1
ATOM 723 N N . GLY A 1 92 ? 12.816 -4.894 -10.149 1.00 64.56 92 GLY A N 1
ATOM 724 C CA . GLY A 1 92 ? 14.149 -5.440 -10.411 1.00 64.56 92 GLY A CA 1
ATOM 725 C C . GLY A 1 92 ? 15.283 -4.597 -9.819 1.00 64.56 92 GLY A C 1
ATOM 726 O O . GLY A 1 92 ? 16.395 -4.667 -10.336 1.00 64.56 92 GLY A O 1
ATOM 727 N N . PHE A 1 93 ? 14.991 -3.806 -8.778 1.00 54.91 93 PHE A N 1
ATOM 728 C CA . PHE A 1 93 ? 15.950 -2.992 -8.018 1.00 54.91 93 PHE A CA 1
ATOM 729 C C . PHE A 1 93 ? 16.221 -3.558 -6.616 1.00 54.91 93 PHE A C 1
ATOM 731 O O . PHE A 1 93 ? 15.420 -4.382 -6.119 1.00 54.91 93 PHE A O 1
#

Sequence (93 aa):
MDDFKKE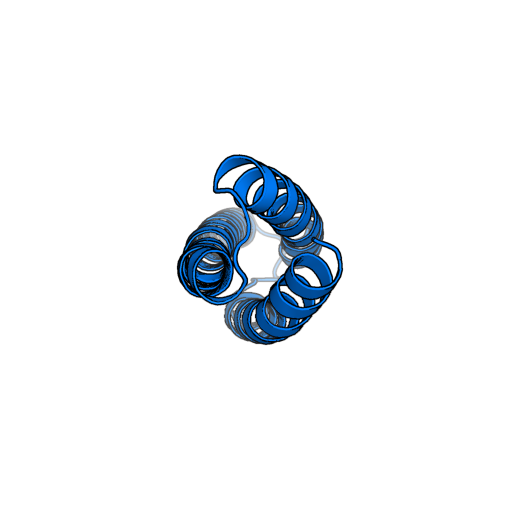LKRLGDIEFSRIKSKYRSKVDKKGNISSAANNLKVYGDALKDTSEKITSIANKLYPDMGVTKDDAVKALNNLIEKYMVEIKKLSGF

Organism: NCBI:txid188872